Protein AF-A0A7C3ZFE7-F1 (afdb_monomer)

Secondary structure (DSSP, 8-state):
---HHHHHHHTBTSEEEEEETT-SS-EEEEEEEE-SSEEEEE-TTT--EEEEEGGGEEEEEE--TT----------SS----------

Nearest PDB structures (foldseek):
  8zra-assembly1_A  TM=8.600E-01  e=9.402E-04  Bacillus amyloliquefaciens
  2otg-assembly1_A  TM=5.386E-01  e=4.707E-02  Placopecten magellanicus
  7unc-assembly1_Z  TM=5.584E-01  e=1.466E-01  Homo sapiens
  5i4e-assembly1_A  TM=6.870E-01  e=3.779E-01  Homo sapiens
  8a3y-assembly1_Z  TM=5.146E-01  e=3.127E-01  Homo sapiens

Structure (mmCIF, N/CA/C/O backbone):
data_AF-A0A7C3ZFE7-F1
#
_entry.id   AF-A0A7C3ZFE7-F1
#
loop_
_atom_site.group_PDB
_atom_site.id
_atom_site.type_symbol
_atom_site.label_atom_id
_atom_site.label_alt_id
_atom_site.label_comp_id
_atom_site.label_asym_id
_atom_site.label_entity_id
_atom_site.label_seq_id
_atom_site.pdbx_PDB_ins_code
_atom_site.Cartn_x
_atom_site.Cartn_y
_atom_site.Cartn_z
_atom_site.occupancy
_atom_site.B_iso_or_equiv
_atom_site.auth_seq_id
_atom_site.auth_comp_id
_atom_site.auth_asym_id
_atom_site.auth_atom_id
_atom_site.pdbx_PDB_model_num
ATOM 1 N N . MET A 1 1 ? -5.746 6.307 20.166 1.00 47.78 1 MET A N 1
ATOM 2 C CA . MET A 1 1 ? -4.958 5.625 19.116 1.00 47.78 1 MET A CA 1
ATOM 3 C C . MET A 1 1 ? -5.331 6.273 17.798 1.00 47.78 1 MET A C 1
ATOM 5 O O . MET A 1 1 ? -6.521 6.367 17.543 1.00 47.78 1 MET A O 1
ATOM 9 N N . LYS A 1 2 ? -4.372 6.800 17.024 1.00 54.41 2 LYS A N 1
ATOM 10 C CA . LYS A 1 2 ? -4.670 7.240 15.651 1.00 54.41 2 LYS A CA 1
ATOM 11 C C . LYS A 1 2 ? -5.107 6.007 14.859 1.00 54.41 2 LYS A C 1
ATOM 13 O O . LYS A 1 2 ? -4.437 4.980 14.952 1.00 54.41 2 LYS A O 1
ATOM 18 N N . ASP A 1 3 ? -6.227 6.105 14.156 1.00 82.44 3 ASP A N 1
ATOM 19 C CA . ASP A 1 3 ? -6.730 5.023 13.319 1.00 82.44 3 ASP A CA 1
ATOM 20 C C . ASP A 1 3 ? -5.726 4.781 12.181 1.00 82.44 3 ASP A C 1
ATOM 22 O O . ASP A 1 3 ? -5.320 5.723 11.496 1.00 82.44 3 ASP A O 1
ATOM 26 N N . PHE A 1 4 ? -5.242 3.548 12.022 1.00 82.31 4 PHE A N 1
ATOM 27 C CA . PHE A 1 4 ? -4.230 3.222 11.009 1.00 82.31 4 PHE A CA 1
ATOM 28 C C . PHE A 1 4 ? -4.745 3.507 9.590 1.00 82.31 4 PHE A C 1
ATOM 30 O O . PHE A 1 4 ? -3.975 3.894 8.711 1.00 82.31 4 PHE A O 1
ATOM 37 N N . LYS A 1 5 ? -6.067 3.413 9.390 1.00 86.69 5 LYS A N 1
ATOM 38 C CA . LYS A 1 5 ? -6.734 3.847 8.163 1.00 86.69 5 LYS A CA 1
ATOM 39 C C . LYS A 1 5 ? -6.458 5.322 7.874 1.00 86.69 5 LYS A C 1
ATOM 41 O O . LYS A 1 5 ? -6.057 5.655 6.766 1.00 86.69 5 LYS A O 1
ATOM 46 N N . GLN A 1 6 ? -6.616 6.186 8.875 1.00 87.69 6 GLN A N 1
ATOM 47 C CA . GLN A 1 6 ? -6.436 7.625 8.702 1.00 87.69 6 GLN A CA 1
ATOM 48 C C . GLN A 1 6 ? -4.986 7.979 8.355 1.00 87.69 6 GLN A C 1
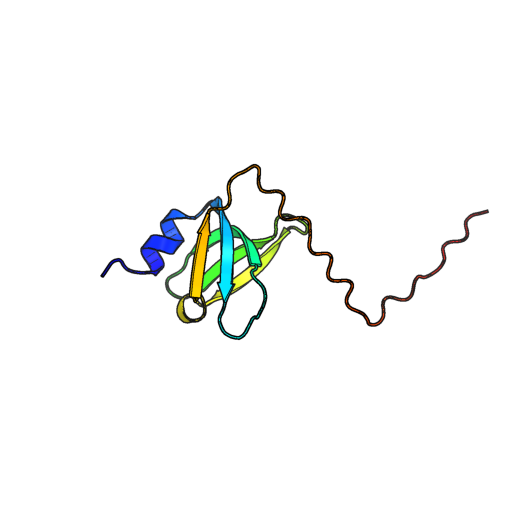ATOM 50 O O . GLN A 1 6 ? -4.748 8.863 7.542 1.00 87.69 6 GLN A O 1
ATOM 55 N N . GLN A 1 7 ? -4.016 7.231 8.891 1.00 86.81 7 GLN A N 1
ATOM 56 C CA . GLN A 1 7 ? -2.619 7.358 8.462 1.00 86.81 7 GLN A CA 1
ATOM 57 C C . GLN A 1 7 ? -2.437 6.967 6.992 1.00 86.81 7 GLN A C 1
ATOM 59 O O . GLN A 1 7 ? -1.717 7.642 6.273 1.00 86.81 7 GLN A O 1
ATOM 64 N N . CYS A 1 8 ? -3.084 5.895 6.525 1.00 87.56 8 CYS A N 1
ATOM 65 C CA . CYS A 1 8 ? -3.019 5.494 5.117 1.00 87.56 8 CYS A CA 1
ATOM 66 C C . CYS A 1 8 ? -3.657 6.537 4.186 1.00 87.56 8 CYS A C 1
ATOM 68 O O . CYS A 1 8 ? -3.140 6.771 3.096 1.00 87.56 8 CYS A O 1
ATOM 70 N N . GLU A 1 9 ? -4.756 7.167 4.612 1.00 90.69 9 GLU A N 1
ATOM 71 C CA . GLU A 1 9 ? -5.438 8.229 3.860 1.00 90.69 9 GLU A CA 1
ATOM 72 C C . GLU A 1 9 ? -4.558 9.473 3.663 1.00 90.69 9 GLU A C 1
ATOM 74 O O . GLU A 1 9 ? -4.615 10.086 2.599 1.00 90.69 9 GLU A O 1
ATOM 79 N N . GLU A 1 10 ? -3.692 9.807 4.629 1.00 90.44 10 GLU A N 1
ATOM 80 C CA . GLU A 1 10 ? -2.711 10.900 4.497 1.00 90.44 10 GLU A CA 1
ATOM 81 C C . GLU A 1 10 ? -1.707 10.661 3.353 1.00 90.44 10 GLU A C 1
ATOM 83 O O . GLU A 1 10 ? -1.146 11.617 2.825 1.00 90.44 10 GLU A O 1
ATOM 88 N N . TYR A 1 11 ? -1.510 9.406 2.931 1.00 90.00 11 TYR A N 1
ATOM 89 C CA . TYR A 1 11 ? -0.591 9.047 1.850 1.00 90.00 11 TYR A CA 1
ATOM 90 C C . TYR A 1 11 ? -1.254 8.929 0.471 1.00 90.00 11 TYR A C 1
ATOM 92 O O . TYR A 1 11 ? -0.578 8.533 -0.478 1.00 90.00 11 TYR A O 1
ATOM 100 N N . VAL A 1 12 ? -2.548 9.234 0.315 1.00 91.44 12 VAL A N 1
ATOM 101 C CA . VAL A 1 12 ? -3.220 9.185 -0.998 1.00 91.44 12 VAL A CA 1
ATOM 102 C C . VAL A 1 12 ? -2.544 10.153 -1.976 1.00 91.44 12 VAL A C 1
ATOM 104 O O . VAL A 1 12 ? -2.314 11.315 -1.663 1.00 91.44 12 VAL A O 1
ATOM 107 N N . ASN A 1 13 ? -2.234 9.666 -3.180 1.00 89.25 13 ASN A N 1
ATOM 108 C CA . ASN A 1 13 ? -1.394 10.305 -4.203 1.00 89.25 13 ASN A CA 1
ATOM 109 C C . ASN A 1 13 ? 0.090 10.483 -3.835 1.00 89.25 13 ASN A C 1
ATOM 111 O O . ASN A 1 13 ? 0.865 10.952 -4.672 1.00 89.25 13 ASN A O 1
ATOM 115 N N . CYS A 1 14 ? 0.527 10.054 -2.649 1.00 89.81 14 CYS A N 1
ATOM 116 C CA . CYS A 1 14 ? 1.937 10.033 -2.283 1.00 89.81 14 CYS A CA 1
ATOM 117 C C . CYS A 1 14 ? 2.611 8.749 -2.758 1.00 89.81 14 CYS A C 1
ATOM 119 O O . CYS A 1 14 ? 1.999 7.687 -2.917 1.00 89.81 14 CYS A O 1
ATOM 121 N N . SER A 1 15 ? 3.919 8.849 -2.970 1.00 90.69 15 SER A N 1
ATOM 122 C CA . SER A 1 15 ? 4.752 7.688 -3.262 1.00 90.69 15 SER A CA 1
ATOM 123 C C . SER A 1 15 ? 5.200 7.055 -1.963 1.00 90.69 15 SER A C 1
ATOM 125 O O . SER A 1 15 ? 5.766 7.726 -1.107 1.00 90.69 15 SER A O 1
ATOM 127 N N . VAL A 1 16 ? 4.936 5.765 -1.808 1.00 91.75 16 VAL A N 1
ATOM 128 C CA . VAL A 1 16 ? 5.156 5.049 -0.558 1.00 91.75 16 VAL A CA 1
ATOM 129 C C . VAL A 1 16 ? 5.928 3.759 -0.770 1.00 91.75 16 VAL A C 1
ATOM 131 O O . VAL A 1 16 ? 5.883 3.127 -1.829 1.00 91.75 16 VAL A O 1
ATOM 134 N N . MET A 1 17 ? 6.609 3.359 0.295 1.00 92.38 17 MET A N 1
ATOM 135 C CA . MET A 1 17 ? 7.067 2.005 0.533 1.00 92.38 17 MET A CA 1
ATOM 136 C C . MET A 1 17 ? 6.101 1.324 1.503 1.00 92.38 17 MET A C 1
ATOM 138 O O . MET A 1 17 ? 5.775 1.875 2.557 1.00 92.38 17 MET A O 1
ATOM 142 N N . LEU A 1 18 ? 5.684 0.109 1.166 1.00 91.62 18 LEU A N 1
ATOM 143 C CA . LEU A 1 18 ? 4.680 -0.650 1.897 1.00 91.62 18 LEU A CA 1
ATOM 144 C C . LEU A 1 18 ? 5.229 -2.038 2.247 1.00 91.62 18 LEU A C 1
ATOM 146 O O . LEU A 1 18 ? 5.651 -2.790 1.369 1.00 91.62 18 LEU A O 1
ATOM 150 N N . VAL A 1 19 ? 5.255 -2.373 3.536 1.00 92.12 19 VAL A N 1
ATOM 151 C CA . VAL A 1 19 ? 5.693 -3.680 4.046 1.00 92.12 19 VAL A CA 1
ATOM 152 C C . VAL A 1 19 ? 4.462 -4.458 4.481 1.00 92.12 19 VAL A C 1
ATOM 154 O O . VAL A 1 19 ? 3.711 -3.997 5.340 1.00 92.12 19 VAL A O 1
ATOM 157 N N . VAL A 1 20 ? 4.271 -5.640 3.902 1.00 91.75 20 VAL A N 1
ATOM 158 C CA . VAL A 1 20 ? 3.106 -6.502 4.137 1.00 91.75 20 VAL A CA 1
ATOM 159 C C . VAL A 1 20 ? 3.550 -7.755 4.884 1.00 91.75 20 VAL A C 1
ATOM 161 O O . VAL A 1 20 ? 4.631 -8.287 4.628 1.00 91.75 20 VAL A O 1
ATOM 164 N N . ASP A 1 21 ? 2.730 -8.240 5.809 1.00 89.12 21 ASP A N 1
ATOM 165 C CA . ASP A 1 21 ? 2.980 -9.494 6.500 1.00 89.12 21 ASP A CA 1
ATOM 166 C C . ASP A 1 21 ? 3.017 -10.678 5.523 1.00 89.12 21 ASP A C 1
ATOM 168 O O . ASP A 1 21 ? 2.349 -10.690 4.491 1.00 89.12 21 ASP A O 1
ATOM 172 N N . GLY A 1 22 ? 3.868 -11.661 5.805 1.00 86.50 22 GLY A N 1
ATOM 173 C CA . GLY A 1 22 ? 4.111 -12.795 4.910 1.00 86.50 22 GLY A CA 1
ATOM 174 C C . GLY A 1 22 ? 4.911 -12.470 3.639 1.00 86.50 22 GLY A C 1
ATOM 175 O O . GLY A 1 22 ? 5.340 -13.399 2.955 1.00 86.50 22 GLY A O 1
ATOM 176 N N . ASN A 1 23 ? 5.187 -11.193 3.340 1.00 85.50 23 ASN A N 1
ATOM 177 C CA . ASN A 1 23 ? 6.033 -10.796 2.217 1.00 85.50 23 ASN A CA 1
ATOM 178 C C . ASN A 1 23 ? 7.395 -10.275 2.701 1.00 85.50 23 ASN A C 1
ATOM 180 O O . ASN A 1 23 ? 7.470 -9.232 3.347 1.00 85.50 23 ASN A O 1
ATOM 184 N N . PRO A 1 24 ? 8.512 -10.941 2.349 1.00 82.62 24 PRO A N 1
ATOM 185 C CA . PRO A 1 24 ? 9.842 -10.524 2.793 1.00 82.62 24 PRO A CA 1
ATOM 186 C C . PRO A 1 24 ? 10.354 -9.259 2.087 1.00 82.62 24 PRO A C 1
ATOM 188 O O . PRO A 1 24 ? 11.468 -8.818 2.357 1.00 82.62 24 PRO A O 1
ATOM 191 N N . LYS A 1 25 ? 9.596 -8.711 1.132 1.00 87.50 25 LYS A N 1
ATOM 192 C CA . LYS A 1 25 ? 10.017 -7.604 0.272 1.00 87.50 25 LYS A CA 1
ATOM 193 C C . LYS A 1 25 ? 9.001 -6.467 0.330 1.00 87.50 25 LYS A C 1
ATOM 195 O O . LYS A 1 25 ? 7.805 -6.748 0.261 1.00 87.50 25 LYS A O 1
ATOM 200 N N . PRO A 1 26 ? 9.465 -5.211 0.413 1.00 90.38 26 PRO A N 1
ATOM 201 C CA . PRO A 1 26 ? 8.588 -4.058 0.339 1.00 90.38 26 PRO A CA 1
ATOM 202 C C . PRO A 1 26 ? 8.035 -3.855 -1.076 1.00 90.38 26 PRO A C 1
ATOM 204 O O . PRO A 1 26 ? 8.699 -4.143 -2.076 1.00 90.38 26 PRO A O 1
ATOM 207 N N 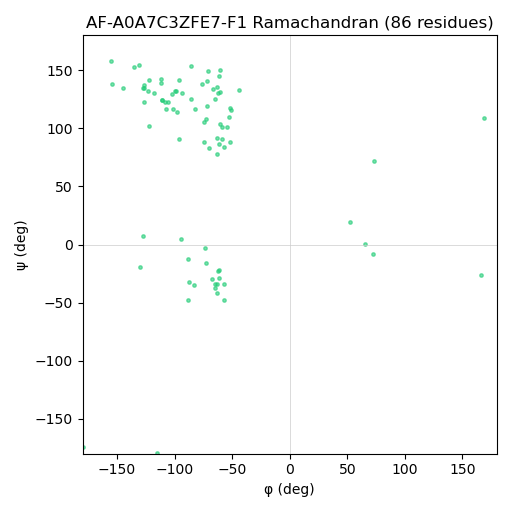. TYR A 1 27 ? 6.827 -3.307 -1.139 1.00 90.44 27 TYR A N 1
ATOM 208 C CA . TYR A 1 27 ? 6.199 -2.804 -2.352 1.00 90.44 27 TYR A CA 1
ATOM 209 C C . TYR A 1 27 ? 6.425 -1.301 -2.456 1.00 90.44 27 TYR A C 1
ATOM 211 O O . TYR A 1 27 ? 6.346 -0.591 -1.457 1.00 90.44 27 TYR A O 1
ATOM 219 N N . TYR A 1 28 ? 6.673 -0.816 -3.668 1.00 90.31 28 TYR A N 1
ATOM 220 C CA . TYR A 1 28 ? 6.861 0.604 -3.944 1.00 90.31 28 TYR A CA 1
ATOM 221 C C . TYR A 1 28 ? 5.851 1.055 -4.987 1.00 90.31 28 TYR A C 1
ATOM 223 O O . TYR A 1 28 ? 5.693 0.418 -6.031 1.00 90.31 28 TYR A O 1
ATOM 231 N N . GLY A 1 29 ? 5.179 2.166 -4.721 1.00 91.69 29 GLY A N 1
ATOM 232 C CA . GLY A 1 29 ? 4.169 2.686 -5.627 1.00 91.69 29 GLY A CA 1
ATOM 233 C C . GLY A 1 29 ? 3.540 3.968 -5.122 1.00 91.69 29 GLY A C 1
ATOM 234 O O . GLY A 1 29 ? 3.965 4.527 -4.119 1.00 91.69 29 GLY A O 1
ATOM 235 N N . VAL A 1 30 ? 2.530 4.427 -5.843 1.00 92.12 30 VAL A N 1
ATOM 236 C CA . VAL A 1 30 ? 1.687 5.557 -5.461 1.00 92.12 30 VAL A CA 1
ATOM 237 C C . VAL A 1 30 ? 0.412 5.009 -4.844 1.00 92.12 30 VAL A C 1
ATOM 239 O O . VAL A 1 30 ? -0.192 4.097 -5.411 1.00 92.12 30 VAL A O 1
ATOM 242 N N . VAL A 1 31 ? -0.007 5.533 -3.695 1.00 92.75 31 VAL A N 1
ATOM 243 C CA . VAL A 1 31 ? -1.317 5.177 -3.138 1.00 92.75 31 VAL A CA 1
ATOM 244 C C . VAL A 1 31 ? -2.391 5.825 -3.999 1.00 92.75 31 VAL A C 1
ATOM 246 O O . VAL A 1 31 ? -2.434 7.042 -4.138 1.00 92.75 31 VAL A O 1
ATOM 249 N N . ASP A 1 32 ? -3.247 5.008 -4.591 1.00 92.06 32 ASP A N 1
ATOM 250 C CA . ASP A 1 32 ? -4.312 5.467 -5.475 1.00 92.06 32 ASP A CA 1
ATOM 251 C C . ASP A 1 32 ? -5.583 5.791 -4.684 1.00 92.06 32 ASP A C 1
ATOM 253 O O . ASP A 1 32 ? -6.170 6.859 -4.824 1.00 92.06 32 ASP A O 1
ATOM 257 N N . SER A 1 33 ? -5.980 4.878 -3.799 1.00 93.69 33 SER A N 1
ATOM 258 C CA . SER A 1 33 ? -7.128 5.051 -2.912 1.00 93.69 33 SER A CA 1
ATOM 259 C C . SER A 1 33 ? -6.998 4.185 -1.662 1.0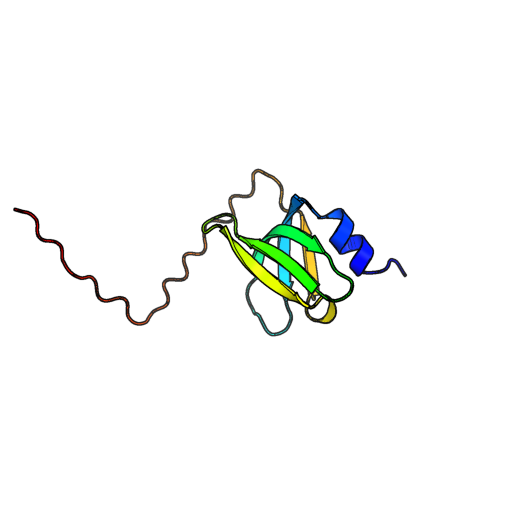0 93.69 33 SER A C 1
ATOM 261 O O . SER A 1 33 ? -6.274 3.185 -1.636 1.00 93.69 33 SER A O 1
ATOM 263 N N . VAL A 1 34 ? -7.716 4.577 -0.613 1.00 93.81 34 VAL A N 1
ATOM 264 C CA . VAL A 1 34 ? -7.823 3.844 0.649 1.00 93.81 34 VAL A CA 1
ATOM 265 C C . VAL A 1 34 ? -9.305 3.641 0.942 1.00 93.81 34 VAL A C 1
ATOM 267 O O . VAL A 1 34 ? -10.114 4.550 0.785 1.00 93.81 34 VAL A O 1
ATOM 270 N N . SER A 1 35 ? -9.660 2.427 1.340 1.00 92.38 35 SER A N 1
ATOM 271 C CA . SER A 1 35 ? -11.000 2.040 1.783 1.00 92.38 35 SER A CA 1
ATOM 272 C C . SER A 1 35 ? -10.963 1.636 3.257 1.00 92.38 35 SER A C 1
ATOM 274 O O . SER A 1 35 ? -9.904 1.628 3.880 1.00 92.38 35 SER A O 1
ATOM 276 N N . ASP A 1 36 ? -12.102 1.239 3.822 1.00 90.12 36 ASP A N 1
ATOM 277 C CA . ASP A 1 36 ? -12.171 0.802 5.225 1.00 90.12 36 ASP A CA 1
ATOM 278 C C . ASP A 1 36 ? -11.324 -0.440 5.529 1.00 90.12 36 ASP A C 1
ATOM 280 O O . ASP A 1 36 ? -10.968 -0.688 6.677 1.00 90.12 36 ASP A O 1
ATOM 284 N N . THR A 1 37 ? -11.014 -1.246 4.511 1.00 91.50 37 THR A N 1
ATOM 285 C CA . THR A 1 37 ? -10.351 -2.547 4.691 1.00 91.50 37 THR A CA 1
ATOM 286 C C . THR A 1 37 ? -9.133 -2.747 3.804 1.00 91.50 37 THR A C 1
ATOM 288 O O . THR A 1 37 ? -8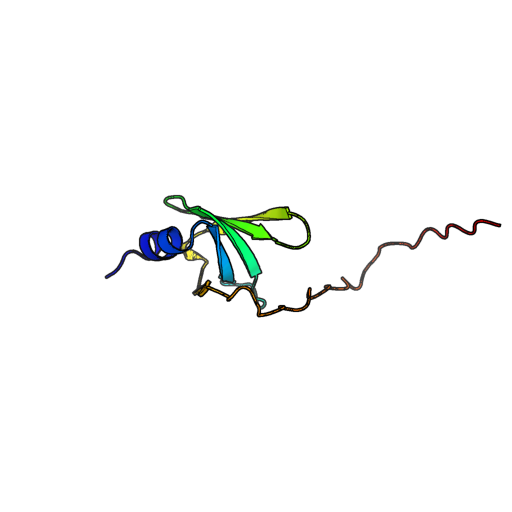.300 -3.594 4.123 1.00 91.50 37 THR A O 1
ATOM 291 N N . HIS A 1 38 ? -9.000 -1.986 2.717 1.00 93.62 38 HIS A N 1
ATOM 292 C CA . HIS A 1 38 ? -7.941 -2.163 1.727 1.00 93.62 38 HIS A CA 1
ATOM 293 C C . HIS A 1 38 ? -7.297 -0.840 1.312 1.00 93.62 38 HIS A C 1
ATOM 295 O O . HIS A 1 38 ? -7.957 0.198 1.285 1.00 93.62 38 HIS A O 1
ATOM 301 N N . ILE A 1 39 ? -6.039 -0.919 0.891 1.00 94.19 39 ILE A N 1
ATOM 302 C CA . ILE A 1 39 ? -5.315 0.131 0.176 1.00 94.19 39 ILE A CA 1
ATOM 303 C C . ILE A 1 39 ? -5.041 -0.320 -1.258 1.00 94.19 39 ILE A C 1
ATOM 305 O O . ILE A 1 39 ? -4.678 -1.476 -1.499 1.00 94.19 39 ILE A O 1
ATOM 309 N N . LEU A 1 40 ? -5.205 0.601 -2.201 1.00 94.62 40 LEU A N 1
ATOM 310 C CA . LEU A 1 40 ? -4.865 0.412 -3.601 1.00 94.62 40 LEU A CA 1
ATOM 311 C C . LEU A 1 40 ? -3.534 1.108 -3.886 1.00 94.62 40 LEU A C 1
ATOM 313 O O . LEU A 1 40 ? -3.422 2.326 -3.771 1.00 94.62 40 LEU A O 1
ATOM 317 N N . LEU A 1 41 ? -2.522 0.332 -4.259 1.00 93.94 41 LEU A N 1
ATOM 318 C CA . LEU A 1 41 ? -1.183 0.806 -4.586 1.00 93.94 41 LEU A CA 1
ATOM 319 C C . LEU A 1 41 ? -0.926 0.627 -6.083 1.00 93.94 41 LEU A C 1
ATOM 321 O O . LEU A 1 41 ? -0.996 -0.480 -6.610 1.00 93.94 41 LEU A O 1
ATOM 325 N N . ARG A 1 42 ? -0.576 1.707 -6.772 1.00 92.44 42 ARG A N 1
ATOM 326 C CA . ARG A 1 42 ? -0.204 1.708 -8.186 1.00 92.44 42 ARG A CA 1
ATOM 327 C C . ARG A 1 42 ? 1.313 1.698 -8.326 1.00 92.44 42 ARG A C 1
ATOM 329 O O . ARG A 1 42 ? 1.984 2.659 -7.952 1.00 92.44 42 ARG A O 1
ATOM 336 N N . ALA A 1 43 ? 1.875 0.620 -8.860 1.00 86.94 43 ALA A N 1
ATOM 337 C CA . ALA A 1 43 ? 3.310 0.530 -9.095 1.00 86.94 43 ALA A CA 1
ATOM 338 C C . ALA A 1 43 ? 3.752 1.526 -10.178 1.00 86.94 43 ALA A C 1
ATOM 340 O O . ALA A 1 43 ? 3.141 1.629 -11.240 1.00 86.94 43 ALA A O 1
ATOM 341 N N . ARG A 1 44 ? 4.849 2.248 -9.916 1.00 74.69 44 ARG A N 1
ATOM 342 C CA . ARG A 1 44 ? 5.349 3.312 -10.807 1.00 74.69 44 ARG A CA 1
ATOM 343 C C . ARG A 1 44 ? 5.870 2.802 -12.156 1.00 74.69 44 ARG A C 1
ATOM 345 O O . ARG A 1 44 ? 5.830 3.543 -13.129 1.00 74.69 44 ARG A O 1
ATOM 352 N N . PHE A 1 45 ? 6.393 1.577 -12.214 1.00 76.06 45 PHE A N 1
ATOM 353 C CA . PHE A 1 45 ? 7.114 1.086 -13.397 1.00 76.06 45 PHE A CA 1
ATOM 354 C C . PHE A 1 45 ? 6.214 0.444 -14.453 1.00 76.06 45 PHE A C 1
ATOM 356 O O . PHE A 1 45 ? 6.519 0.525 -15.638 1.00 76.06 45 PHE A O 1
ATOM 363 N N . ASP A 1 46 ? 5.128 -0.206 -14.042 1.00 80.25 46 ASP A N 1
ATOM 364 C CA . ASP A 1 46 ? 4.255 -0.966 -14.940 1.00 80.25 46 ASP A CA 1
ATOM 365 C C . ASP A 1 46 ? 2.776 -0.578 -14.823 1.00 80.25 46 ASP A C 1
ATOM 367 O O . ASP A 1 46 ? 1.930 -1.226 -15.437 1.00 80.25 46 ASP A O 1
ATOM 371 N N . ASN A 1 47 ? 2.459 0.475 -14.055 1.00 80.12 47 ASN A N 1
ATOM 372 C CA . ASN A 1 47 ? 1.098 0.932 -13.758 1.00 80.12 47 ASN A CA 1
ATOM 373 C C . ASN A 1 47 ? 0.176 -0.174 -13.218 1.00 80.12 47 ASN A C 1
ATOM 375 O O . ASN A 1 47 ? -1.048 -0.031 -13.253 1.00 80.12 47 ASN A O 1
ATOM 379 N N . LYS A 1 48 ? 0.734 -1.278 -12.706 1.00 87.50 48 LYS A N 1
ATOM 380 C CA . LYS A 1 48 ? -0.078 -2.336 -12.115 1.00 87.50 48 LYS A CA 1
ATOM 381 C C . LYS A 1 48 ? -0.652 -1.873 -10.790 1.00 87.50 48 LYS A C 1
ATOM 383 O O . LYS A 1 48 ? 0.020 -1.224 -9.989 1.00 87.50 48 LYS A O 1
ATOM 388 N N . LEU A 1 49 ? -1.901 -2.254 -10.570 1.00 90.50 49 LEU A N 1
ATOM 389 C CA . LEU A 1 49 ? -2.614 -2.012 -9.330 1.00 90.50 49 LEU A CA 1
ATOM 390 C C . LEU A 1 49 ? -2.465 -3.223 -8.411 1.00 90.50 49 LEU A C 1
ATOM 392 O O . LEU A 1 49 ? -2.696 -4.362 -8.819 1.00 90.50 49 LEU A O 1
ATOM 396 N N . PHE A 1 50 ? -2.097 -2.957 -7.167 1.00 90.88 50 PHE A N 1
ATOM 397 C CA . PHE A 1 50 ? -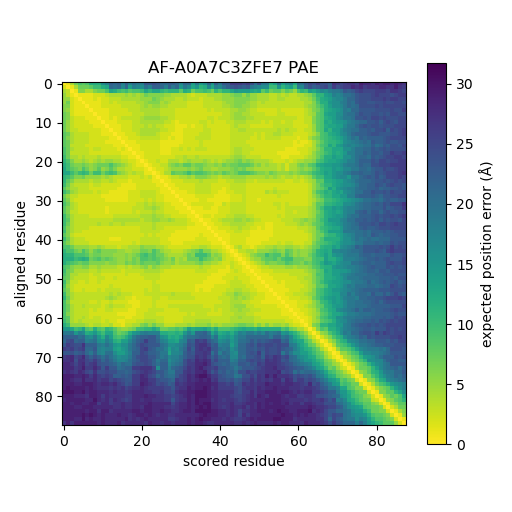1.990 -3.928 -6.093 1.00 90.88 50 PHE A CA 1
ATOM 398 C C . PHE A 1 50 ? -2.971 -3.551 -4.995 1.00 90.88 50 PHE A C 1
ATOM 400 O O . PHE A 1 50 ? -3.011 -2.403 -4.560 1.00 90.88 50 PHE A O 1
ATOM 407 N N . LEU A 1 51 ? -3.757 -4.522 -4.548 1.00 93.75 51 LEU A N 1
ATOM 408 C CA . LEU A 1 51 ? -4.714 -4.341 -3.469 1.00 93.75 51 LEU A CA 1
ATOM 409 C C . LEU A 1 51 ? -4.198 -5.085 -2.236 1.00 93.75 51 LEU A C 1
ATOM 411 O O . LEU A 1 51 ? -3.969 -6.292 -2.307 1.00 93.75 51 LEU A O 1
ATOM 415 N N . PHE A 1 52 ? -4.028 -4.377 -1.122 1.00 92.56 52 PHE A N 1
ATOM 416 C CA . PHE A 1 52 ? -3.575 -4.957 0.148 1.00 92.56 52 PHE A CA 1
ATOM 417 C C . PHE A 1 52 ? -4.602 -4.700 1.238 1.00 92.56 52 PHE A C 1
ATOM 419 O O . PHE A 1 52 ? -5.176 -3.611 1.282 1.00 92.56 52 PHE A O 1
ATOM 426 N N . ARG A 1 53 ? -4.832 -5.662 2.137 1.00 92.31 53 ARG A N 1
ATOM 427 C CA . ARG A 1 53 ? -5.680 -5.410 3.305 1.00 92.31 53 ARG A CA 1
ATOM 428 C C . ARG A 1 53 ? -4.911 -4.599 4.330 1.00 92.31 53 ARG A C 1
ATOM 430 O O . ARG A 1 53 ? -3.758 -4.905 4.611 1.00 92.31 53 ARG A O 1
ATOM 437 N N . LEU A 1 54 ? -5.561 -3.613 4.942 1.00 91.38 54 LEU A N 1
ATOM 438 C CA . LEU A 1 54 ? -4.934 -2.739 5.938 1.00 91.38 54 LEU A CA 1
ATOM 439 C C . LEU A 1 54 ? -4.353 -3.523 7.125 1.00 91.38 54 LEU A C 1
ATOM 441 O O . LEU A 1 54 ? -3.304 -3.155 7.640 1.00 91.38 54 LEU A O 1
ATOM 445 N N . ASN A 1 55 ? -4.991 -4.628 7.523 1.00 90.56 55 ASN A N 1
ATOM 446 C CA . ASN A 1 55 ? -4.520 -5.481 8.618 1.00 90.56 55 ASN A CA 1
ATOM 447 C C . ASN A 1 55 ? -3.281 -6.326 8.271 1.00 90.56 55 ASN A C 1
ATOM 449 O O . ASN A 1 55 ? -2.638 -6.846 9.177 1.00 90.56 55 ASN A O 1
ATOM 453 N N . GLU A 1 56 ? -2.944 -6.468 6.988 1.00 91.19 56 GLU A N 1
ATOM 454 C CA . GLU A 1 56 ? -1.727 -7.144 6.536 1.00 91.19 56 GLU A CA 1
ATOM 455 C C . GLU A 1 56 ? -0.549 -6.164 6.444 1.00 91.19 56 GLU A C 1
ATOM 457 O O . GLU A 1 56 ? 0.597 -6.589 6.321 1.00 91.19 56 GLU A O 1
ATOM 462 N N . ILE A 1 57 ? -0.786 -4.851 6.510 1.00 91.31 57 ILE A N 1
ATOM 463 C CA . ILE A 1 57 ? 0.264 -3.839 6.378 1.00 91.31 57 ILE A CA 1
ATOM 464 C C . ILE A 1 57 ? 0.969 -3.667 7.718 1.00 91.31 57 ILE A C 1
ATOM 466 O O . ILE A 1 57 ? 0.394 -3.204 8.698 1.00 91.31 57 ILE A O 1
ATOM 470 N N . LYS A 1 58 ? 2.259 -3.995 7.741 1.00 91.38 58 LYS A N 1
ATOM 471 C CA . LYS A 1 58 ? 3.126 -3.794 8.906 1.00 91.38 58 LYS A CA 1
ATOM 472 C C . LYS A 1 58 ? 3.674 -2.377 8.982 1.00 91.38 58 LYS A C 1
ATOM 474 O O . LYS A 1 58 ? 3.887 -1.859 10.074 1.00 91.38 58 LYS A O 1
ATOM 479 N N . LEU A 1 59 ? 3.956 -1.777 7.828 1.00 90.75 59 LEU A N 1
ATOM 480 C CA . LEU A 1 59 ? 4.552 -0.450 7.740 1.00 90.75 59 LEU A CA 1
ATOM 481 C C . LEU A 1 59 ? 4.175 0.212 6.416 1.00 90.75 59 LEU A C 1
ATOM 483 O O . LEU A 1 59 ? 4.252 -0.417 5.361 1.00 90.75 59 LEU A O 1
ATOM 487 N N . ILE A 1 60 ? 3.850 1.498 6.482 1.00 91.12 60 ILE A N 1
ATOM 488 C CA . ILE A 1 60 ? 3.742 2.392 5.332 1.00 91.12 60 ILE A CA 1
ATOM 489 C C . ILE A 1 60 ? 4.611 3.620 5.606 1.00 91.12 60 ILE A C 1
ATOM 491 O O . ILE A 1 60 ? 4.626 4.139 6.723 1.00 91.12 60 ILE A O 1
ATOM 495 N N . LYS A 1 61 ? 5.389 4.043 4.611 1.00 90.62 61 LYS A N 1
ATOM 496 C CA . LYS A 1 61 ? 6.258 5.216 4.715 1.00 90.62 61 LYS A CA 1
ATOM 497 C C . LYS A 1 61 ? 6.320 5.929 3.374 1.00 90.62 61 LYS A C 1
ATOM 499 O O . LYS A 1 61 ? 6.524 5.275 2.354 1.00 90.62 61 LYS A O 1
ATOM 504 N N . GLU A 1 62 ? 6.197 7.249 3.384 1.00 89.25 62 GLU A N 1
ATOM 505 C CA . GLU A 1 62 ? 6.451 8.064 2.198 1.00 89.25 62 GLU A CA 1
ATOM 506 C C . GLU A 1 62 ? 7.918 7.952 1.763 1.00 89.25 62 GLU A C 1
ATOM 508 O O . GLU A 1 62 ? 8.840 7.990 2.583 1.00 89.25 62 GLU A O 1
ATOM 513 N N . VAL A 1 63 ? 8.123 7.786 0.459 1.00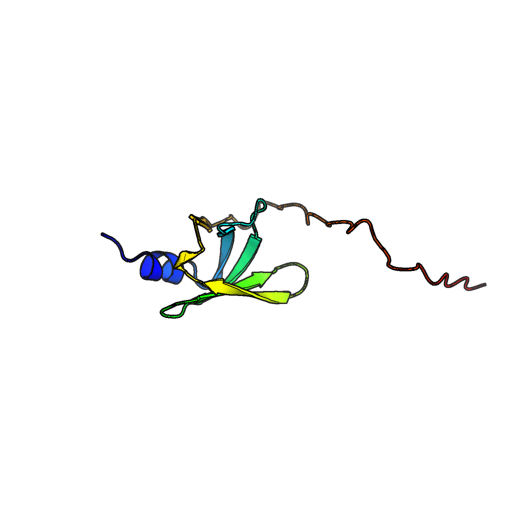 86.38 63 VAL A N 1
ATOM 514 C CA . VAL A 1 63 ? 9.432 7.832 -0.189 1.00 86.38 63 VAL A CA 1
ATOM 515 C C . VAL A 1 63 ? 9.486 9.092 -1.043 1.00 86.38 63 VAL A C 1
ATOM 517 O O . VAL A 1 63 ? 8.621 9.316 -1.891 1.00 86.38 63 VAL A O 1
ATOM 520 N N . GLY A 1 64 ? 10.489 9.935 -0.798 1.00 72.31 64 GLY A N 1
ATOM 521 C CA . GLY A 1 64 ? 10.628 11.204 -1.507 1.00 72.31 64 GLY A CA 1
ATOM 522 C C . GLY A 1 64 ? 10.795 11.006 -3.016 1.00 72.31 64 GLY A C 1
ATOM 523 O O . GLY A 1 64 ? 11.360 10.006 -3.473 1.00 72.31 64 GLY A O 1
ATOM 524 N N . GLU A 1 65 ? 10.335 11.982 -3.803 1.00 55.56 65 GLU A N 1
ATOM 525 C CA . GLU A 1 65 ? 10.622 12.100 -5.238 1.00 55.56 65 GLU A CA 1
ATOM 526 C C . GLU A 1 65 ? 12.130 12.302 -5.467 1.00 55.56 65 GLU A C 1
ATOM 528 O O . GLU A 1 65 ? 12.621 13.408 -5.652 1.00 55.56 65 GLU A O 1
ATOM 533 N N . GLY A 1 66 ? 12.910 11.228 -5.383 1.00 49.91 66 GLY A N 1
ATOM 534 C CA . GLY A 1 66 ? 14.368 11.303 -5.486 1.00 49.91 66 GLY A CA 1
ATOM 535 C C . GLY A 1 66 ? 15.076 10.035 -5.038 1.00 49.91 66 GLY A C 1
ATOM 536 O O . GLY A 1 66 ? 16.138 9.711 -5.572 1.00 49.91 66 GLY A O 1
ATOM 537 N N . GLU A 1 67 ? 14.461 9.247 -4.152 1.00 43.09 67 GLU A N 1
ATOM 538 C CA . GLU A 1 67 ? 14.907 7.877 -3.923 1.00 43.09 67 GLU A CA 1
ATOM 539 C C . GLU A 1 67 ? 14.467 7.036 -5.121 1.00 43.09 67 GLU A C 1
ATOM 541 O O . GLU A 1 67 ? 13.377 6.463 -5.169 1.00 43.09 67 GLU A O 1
ATOM 546 N N . LYS A 1 68 ? 15.336 6.995 -6.138 1.00 42.09 68 LYS A N 1
ATOM 547 C CA . LYS A 1 68 ? 15.368 5.918 -7.124 1.00 42.09 68 LYS A CA 1
ATOM 548 C C . LYS A 1 68 ? 15.558 4.619 -6.344 1.00 42.09 68 LYS A C 1
ATOM 550 O O . LYS A 1 68 ? 16.676 4.136 -6.201 1.00 42.09 68 LYS A O 1
ATOM 555 N N . SER A 1 69 ? 14.476 4.045 -5.827 1.00 45.81 69 SER A N 1
ATOM 556 C CA . SER A 1 69 ? 14.433 2.608 -5.624 1.00 45.81 69 SER A CA 1
ATOM 557 C C . SER A 1 69 ? 14.645 2.049 -7.017 1.00 45.81 69 SER A C 1
ATOM 559 O O . SER A 1 69 ? 13.755 2.145 -7.868 1.00 45.81 69 SER A O 1
ATOM 561 N N . GLU A 1 70 ? 15.877 1.615 -7.295 1.00 40.88 70 GLU A N 1
ATOM 562 C CA . GLU A 1 70 ? 16.176 0.908 -8.526 1.00 40.88 70 GLU A CA 1
ATOM 563 C C . GLU A 1 70 ? 15.057 -0.111 -8.725 1.00 40.88 70 GLU A C 1
ATOM 565 O O . GLU A 1 70 ? 14.660 -0.764 -7.750 1.00 40.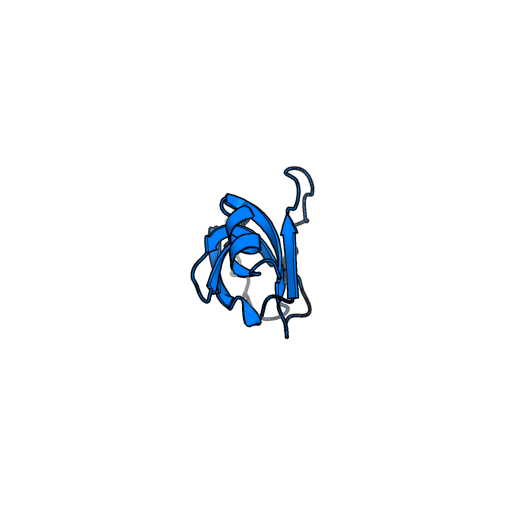88 70 GLU A O 1
ATOM 570 N N . PRO A 1 71 ? 14.482 -0.215 -9.933 1.00 42.91 71 PRO A N 1
ATOM 571 C CA . PRO A 1 71 ? 13.542 -1.278 -10.210 1.00 42.91 71 PRO A CA 1
ATOM 572 C C . PRO A 1 71 ? 14.254 -2.563 -9.816 1.00 42.91 71 PRO A C 1
ATOM 574 O O . PRO A 1 71 ? 15.228 -2.967 -10.453 1.00 42.91 71 PRO A O 1
ATOM 577 N N . VAL A 1 72 ? 13.801 -3.193 -8.732 1.00 43.56 72 VAL A N 1
ATOM 578 C CA . VAL A 1 72 ? 14.209 -4.552 -8.434 1.00 43.56 72 VAL A CA 1
ATOM 579 C C . VAL A 1 72 ? 13.518 -5.368 -9.510 1.00 43.56 72 VAL A C 1
ATOM 581 O O . VAL A 1 72 ? 12.411 -5.874 -9.333 1.00 43.56 72 VAL A O 1
ATOM 584 N N . PHE A 1 73 ? 14.154 -5.419 -10.681 1.00 41.72 73 PHE A N 1
ATOM 585 C CA . PHE A 1 73 ? 13.884 -6.385 -11.713 1.00 41.72 73 PHE A CA 1
ATOM 586 C C . PHE A 1 73 ? 14.127 -7.725 -11.042 1.00 41.72 73 PHE A C 1
ATOM 588 O O . PHE A 1 73 ? 15.238 -8.257 -11.022 1.00 41.72 73 PHE A O 1
ATOM 595 N N . PHE A 1 74 ? 13.073 -8.285 -10.459 1.00 41.69 74 PHE A N 1
ATOM 596 C CA . PHE A 1 74 ? 13.029 -9.705 -10.237 1.00 41.69 74 PHE A CA 1
ATOM 597 C C . PHE A 1 74 ? 13.061 -10.322 -11.627 1.00 41.69 74 PHE A C 1
ATOM 599 O O . PHE A 1 74 ? 12.036 -10.534 -12.265 1.00 41.69 74 PHE A O 1
ATOM 606 N N . LYS A 1 75 ? 14.279 -10.622 -12.091 1.00 37.91 75 LYS A N 1
ATOM 607 C CA . LYS A 1 75 ? 14.528 -11.813 -12.888 1.00 37.91 75 LYS A CA 1
ATOM 608 C C . LYS A 1 75 ? 13.941 -12.964 -12.079 1.00 37.91 75 LYS A C 1
ATOM 610 O O . LYS A 1 75 ? 14.621 -13.576 -11.256 1.00 37.91 75 LYS A O 1
ATOM 615 N N . THR A 1 76 ? 12.661 -13.243 -12.286 1.00 41.44 76 THR A N 1
ATOM 616 C CA . THR A 1 76 ? 12.098 -14.558 -12.043 1.00 41.44 76 THR A CA 1
ATOM 617 C C . THR A 1 76 ? 12.966 -15.513 -12.849 1.00 41.44 76 THR A C 1
ATOM 619 O O . THR A 1 76 ? 12.884 -15.603 -14.072 1.00 41.44 76 THR A O 1
ATOM 622 N N . ARG A 1 77 ? 13.889 -16.195 -12.161 1.00 46.88 77 ARG A N 1
ATOM 623 C CA . ARG A 1 77 ? 14.507 -17.415 -12.668 1.00 46.88 77 ARG A CA 1
ATOM 624 C C . ARG A 1 77 ? 13.374 -18.424 -12.839 1.00 46.88 77 ARG A C 1
ATOM 626 O O . ARG A 1 77 ? 13.083 -19.151 -11.898 1.00 46.88 77 ARG A O 1
ATOM 633 N N . ARG A 1 78 ? 12.716 -18.402 -13.999 1.00 45.94 78 ARG A N 1
ATOM 634 C CA . ARG A 1 78 ? 12.063 -19.522 -14.696 1.00 45.94 78 ARG A CA 1
ATOM 635 C C . ARG A 1 78 ? 11.201 -18.971 -15.833 1.00 45.94 78 ARG A C 1
ATOM 637 O O . ARG A 1 78 ? 10.153 -18.395 -15.588 1.00 45.94 78 ARG A O 1
ATOM 644 N N . GLY A 1 79 ? 11.674 -19.206 -17.055 1.00 40.31 79 GLY A N 1
ATOM 645 C CA . GLY A 1 79 ? 10.822 -19.398 -18.226 1.00 40.31 79 GLY A CA 1
ATOM 646 C C . GLY A 1 79 ? 10.135 -18.160 -18.790 1.00 40.31 79 GLY A C 1
ATOM 647 O O . GLY A 1 79 ? 8.919 -18.063 -18.732 1.00 40.31 79 GLY A O 1
ATOM 648 N N . VAL A 1 80 ? 10.892 -17.275 -19.434 1.00 41.78 80 VAL A N 1
ATOM 649 C CA . VAL A 1 80 ? 10.378 -16.617 -20.641 1.00 41.78 80 VAL A CA 1
ATOM 650 C C . VAL A 1 80 ? 11.379 -16.944 -21.732 1.00 41.78 80 VAL A C 1
ATOM 652 O O . VAL A 1 80 ? 12.501 -16.435 -21.736 1.00 41.78 80 VAL A O 1
ATOM 655 N N . GLU A 1 81 ? 11.004 -17.899 -22.576 1.00 40.91 81 GLU A N 1
ATOM 656 C CA . GLU A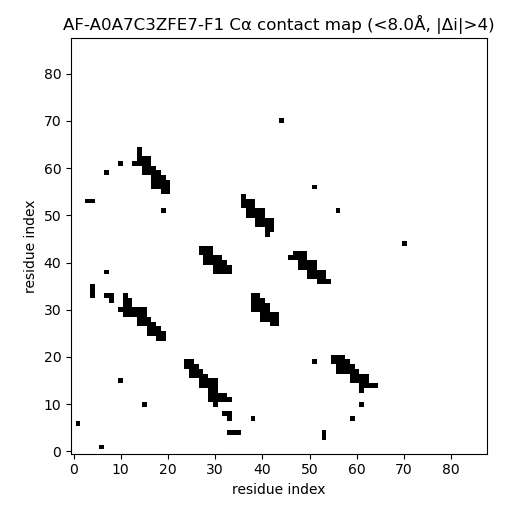 1 81 ? 11.715 -18.220 -23.803 1.00 40.91 81 GLU A CA 1
ATOM 657 C C . GLU A 1 81 ? 11.919 -16.922 -24.589 1.00 40.91 81 GLU A C 1
ATOM 659 O O . GLU A 1 81 ? 10.966 -16.265 -25.011 1.00 40.91 81 GLU A O 1
ATOM 664 N N . LYS A 1 82 ? 13.186 -16.537 -24.763 1.00 41.53 82 LYS A N 1
ATOM 665 C CA . LYS A 1 82 ? 13.575 -15.625 -25.830 1.00 41.53 82 LYS A CA 1
ATOM 666 C C . LYS A 1 82 ? 13.191 -16.315 -27.135 1.00 41.53 82 LYS A C 1
ATOM 668 O O . LYS A 1 82 ? 13.895 -17.222 -27.564 1.00 41.53 82 LYS A O 1
ATOM 673 N N . LYS A 1 83 ? 12.101 -15.892 -27.770 1.00 44.56 83 LYS A N 1
ATOM 674 C CA . LYS A 1 83 ? 11.998 -16.074 -29.215 1.00 44.56 83 LYS A CA 1
ATOM 675 C C . LYS A 1 83 ? 12.957 -15.079 -29.851 1.00 44.56 83 LYS A C 1
ATOM 677 O O . LYS A 1 83 ? 12.764 -13.870 -29.764 1.00 44.56 83 LYS A O 1
ATOM 682 N N . GLU A 1 84 ? 14.039 -15.628 -30.387 1.00 45.19 84 GLU A N 1
ATOM 683 C CA . GLU A 1 84 ? 14.976 -14.961 -31.276 1.00 45.19 84 GLU A CA 1
ATOM 684 C C . GLU A 1 84 ? 14.212 -14.321 -32.439 1.00 45.19 84 GLU A C 1
ATOM 686 O O . GLU A 1 84 ? 13.564 -15.008 -33.226 1.00 45.19 84 GLU A O 1
ATOM 691 N N . GLY A 1 85 ? 14.288 -12.996 -32.541 1.00 35.62 85 GLY A N 1
ATOM 692 C CA . GLY A 1 85 ? 14.114 -12.292 -33.802 1.00 35.62 85 GLY A CA 1
ATOM 693 C C . GLY A 1 85 ? 15.501 -12.047 -34.376 1.00 35.62 85 GLY A C 1
ATOM 694 O O . GLY A 1 85 ? 16.140 -11.058 -34.031 1.00 35.62 85 GLY A O 1
ATOM 695 N N . ILE A 1 86 ? 15.991 -12.984 -35.185 1.00 48.25 86 ILE A N 1
ATOM 696 C CA . ILE A 1 86 ? 17.049 -12.698 -36.153 1.00 48.25 86 ILE A CA 1
ATOM 697 C C . ILE A 1 86 ? 16.355 -11.912 -37.264 1.00 48.25 86 ILE A C 1
ATOM 699 O O . ILE A 1 86 ? 15.607 -12.501 -38.044 1.00 48.25 86 ILE A O 1
ATOM 703 N N . GLU A 1 87 ? 16.580 -10.605 -37.332 1.00 43.88 87 GLU A N 1
ATOM 704 C CA . GLU A 1 87 ? 16.346 -9.861 -38.569 1.00 43.88 87 GLU A CA 1
ATOM 705 C C . GLU A 1 87 ? 17.689 -9.607 -39.255 1.00 43.88 87 GLU A C 1
ATOM 707 O O . GLU A 1 87 ? 18.684 -9.254 -38.621 1.00 43.88 87 GLU A O 1
ATOM 712 N N . LYS A 1 88 ? 17.681 -9.958 -40.541 1.00 39.97 88 LYS A N 1
ATOM 713 C CA . LYS A 1 88 ? 18.781 -9.962 -41.504 1.00 39.97 88 LYS A CA 1
ATOM 714 C C . LYS A 1 88 ? 19.174 -8.559 -41.939 1.00 39.97 88 LYS A C 1
ATOM 716 O O . LYS A 1 88 ? 18.278 -7.690 -41.964 1.00 39.97 88 LYS A O 1
#

Mean predicted aligned error: 11.54 Å

pLDDT: mean 75.82, std 21.12, range [35.62, 94.62]

Solvent-accessible surface area (backbone atoms only — not comparable to full-atom values): 5594 Å² total; per-residue (Å²): 128,84,56,68,61,60,60,54,52,75,38,51,74,33,41,30,40,36,34,38,67,99,46,99,59,7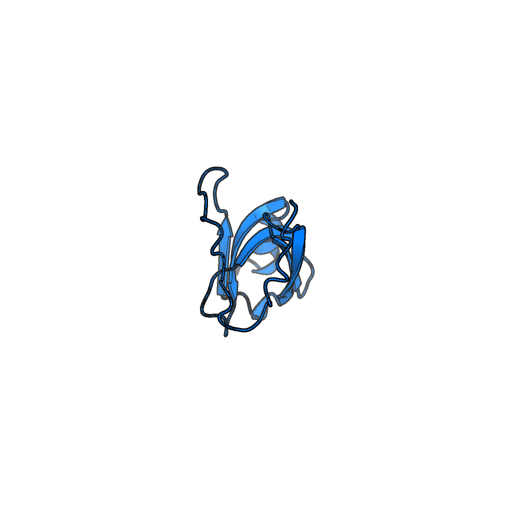0,47,63,25,29,28,70,45,68,58,100,56,35,36,35,34,30,27,79,90,76,67,46,78,43,80,42,48,55,91,42,50,76,45,76,43,81,48,63,100,74,71,76,72,68,80,80,74,74,75,69,91,69,87,78,82,79,77,81,79,87,79,133

Radius of gyration: 16.39 Å; Cα contacts (8 Å, |Δi|>4): 126; chains: 1; bounding box: 31×32×61 Å

Sequence (88 aa):
MKDFKQQCEEYVNCSVMLVVDGNPKPYYGVVDSVSDTHILLRARFDNKLFLFRLNEIKLIKEVGEGEKSEPVFFKTRRGVEKKEGIEK

Foldseek 3Di:
DPDLLVVLQVQAQFWKWWDFPPDPDIATAGFPDGDPFWTWGQHPPPRDIDIDGSVRTPDMDGDDPPPCPPPPPPPPPDDDDPPDDPDD